Protein AF-A0AAD8GN93-F1 (afdb_monomer)

Sequence (115 aa):
MVDAGIKYIPSNTFAYYDQVLDTTAMLGAVPTRYNWNGGEIGFDTYFSIARGNASVPAMEMTKWFDTNYHYIVPELGPGVTFSYASHKAVTEYKEAKAGGSSVQLYKSVHSQAGI

pLDDT: mean 91.23, std 14.05, range [38.25, 98.75]

Secondary structure (DSSP, 8-state):
-TTTT-SSEEES---SS-HHHHHHHHTT---GGG---SSS--HHHHHHHHH--SSSPPPPEEE-TTSS-EEEPP---TT--------HHHHHHHHHHHTT--EEE----------

Radius of gyration: 16.08 Å; Cα contacts (8 Å, |Δi|>4): 156; chains: 1; bounding box: 42×38×43 Å

InterPro domains:
  IPR013215 Cobalamin-independent methionine synthase MetE, N-terminal [PF08267] (3-103)
  IPR038071 UROD/MetE-like superfamily [G3DSA:3.20.20.210] (1-106)
  IPR038071 UROD/MetE-like superfamily [SSF51726] (2-100)

Solvent-accessible surface area (backbone atoms only — not comparable to full-atom values): 7266 Å² total; per-residue (Å²): 98,70,94,74,70,52,77,80,35,72,25,62,76,78,57,99,83,30,69,54,44,52,50,34,42,27,38,34,52,68,60,73,86,71,70,74,88,77,63,76,68,50,68,68,61,54,46,30,43,68,68,19,58,100,88,38,76,42,55,57,71,45,65,47,76,94,53,92,50,66,34,46,58,80,78,81,57,94,86,60,65,74,42,90,10,42,63,60,54,63,51,46,43,50,52,44,46,73,71,72,44,69,64,40,82,59,68,96,78,79,79,81,77,86,132

Nearest PDB structures (foldseek):
  1u1j-assembly1_A  TM=1.004E+00  e=1.253E-14  Arabidopsis thaliana
  4l61-assembly1_A  TM=9.097E-01  e=3.390E-09  Candida albicans SC5314
  4l5z-assembly1_A  TM=9.054E-01  e=1.489E-08  Candida albicans SC5314
  4l65-assembly1_A  TM=8.983E-01  e=1.821E-08  Candida albicans SC5314
  4l6o-assembly1_A  TM=8.980E-01  e=4.366E-08  Candida albicans SC5314

Mean predicted aligned error: 5.02 Å

Foldseek 3Di:
DVVVVDQEAEWLPDDPAASVLVVCQQFVLQDCQLVDPDAADDPSSSVCQCQNDPRGGHADWDDDPPDPDIHRDRDDDPPGDTDRHHCRQVVRVVVCVVVVDPYDHDDPDDDPPDD

Structure (mmCIF, N/CA/C/O backbone):
data_AF-A0AAD8GN93-F1
#
_entry.id   AF-A0AAD8GN93-F1
#
loop_
_atom_site.group_PDB
_atom_site.id
_atom_site.type_symbol
_atom_site.label_atom_id
_atom_site.label_alt_id
_atom_site.label_comp_id
_atom_site.label_asym_id
_atom_site.label_entity_id
_atom_site.label_seq_id
_atom_site.pdbx_PDB_ins_code
_atom_site.Cartn_x
_atom_site.Cartn_y
_atom_site.Cartn_z
_atom_site.occupancy
_atom_site.B_iso_or_equiv
_atom_site.auth_seq_id
_atom_site.auth_comp_id
_atom_site.auth_asym_id
_atom_site.auth_atom_id
_atom_site.pdbx_PDB_model_num
ATOM 1 N N . MET A 1 1 ? 19.241 -6.110 -13.393 1.00 78.81 1 MET A N 1
ATOM 2 C CA . MET A 1 1 ? 18.211 -6.427 -14.416 1.00 78.81 1 MET A CA 1
ATOM 3 C C . MET A 1 1 ? 18.568 -5.831 -15.771 1.00 78.81 1 MET A C 1
ATOM 5 O O . MET A 1 1 ? 18.535 -6.570 -16.745 1.00 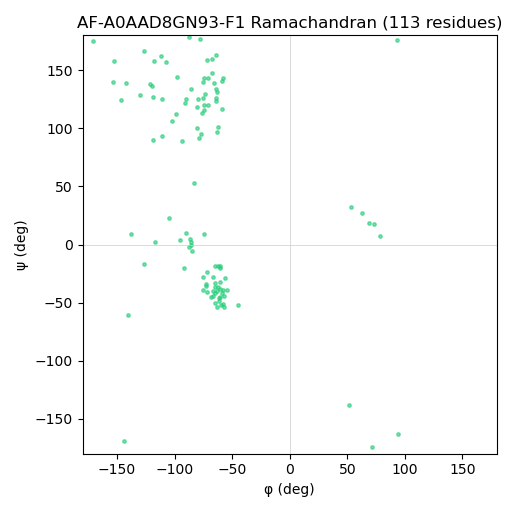78.81 1 MET A O 1
ATOM 9 N N . VAL A 1 2 ? 18.959 -4.550 -15.830 1.00 86.94 2 VAL A N 1
ATOM 10 C CA . VAL A 1 2 ? 19.439 -3.894 -17.064 1.00 86.94 2 VAL A CA 1
ATOM 11 C C . VAL A 1 2 ? 20.639 -4.629 -17.669 1.00 86.94 2 VAL A C 1
ATOM 13 O O . VAL A 1 2 ? 20.548 -5.093 -18.799 1.00 86.94 2 VAL A O 1
ATOM 16 N N . ASP A 1 3 ? 21.698 -4.854 -16.887 1.00 90.94 3 ASP A N 1
ATOM 17 C CA . ASP A 1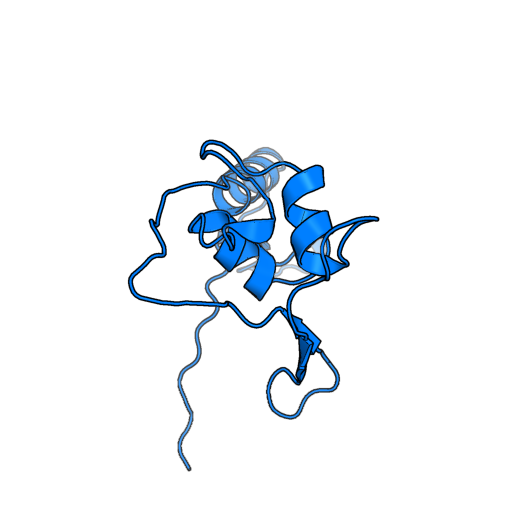 3 ? 22.918 -5.531 -17.371 1.00 90.94 3 ASP A CA 1
ATOM 18 C C . ASP A 1 3 ? 22.688 -6.994 -17.782 1.00 90.94 3 ASP A C 1
ATOM 20 O O . ASP A 1 3 ? 23.468 -7.573 -18.530 1.00 90.94 3 ASP A O 1
ATOM 24 N N . ALA A 1 4 ? 21.586 -7.590 -17.317 1.00 92.81 4 ALA A N 1
ATOM 25 C CA . ALA A 1 4 ? 21.167 -8.938 -17.688 1.00 92.81 4 ALA A CA 1
ATOM 26 C C . ALA A 1 4 ? 20.335 -8.974 -18.989 1.00 92.81 4 ALA A C 1
ATOM 28 O O . ALA A 1 4 ? 19.850 -10.036 -19.370 1.00 92.81 4 ALA A O 1
ATOM 29 N N . GLY A 1 5 ? 20.122 -7.831 -19.655 1.00 90.75 5 GLY A N 1
ATOM 30 C CA . GLY A 1 5 ? 19.379 -7.743 -20.916 1.00 90.75 5 GLY A CA 1
ATOM 31 C C . GLY A 1 5 ? 17.860 -7.912 -20.785 1.00 90.75 5 GLY A C 1
ATOM 32 O O . GLY A 1 5 ? 17.185 -8.191 -21.778 1.00 90.75 5 GLY A O 1
ATOM 33 N N . ILE A 1 6 ? 17.291 -7.761 -19.582 1.00 88.94 6 ILE A N 1
ATOM 34 C CA . ILE A 1 6 ? 15.845 -7.914 -19.364 1.00 88.94 6 ILE A CA 1
ATOM 35 C C . ILE A 1 6 ? 15.096 -6.738 -20.001 1.00 88.94 6 ILE A C 1
ATOM 37 O O . ILE A 1 6 ? 15.271 -5.588 -19.607 1.00 88.94 6 ILE A O 1
ATOM 41 N N . LYS A 1 7 ? 14.210 -7.040 -20.957 1.00 87.62 7 LYS A N 1
ATOM 42 C CA . LYS A 1 7 ? 13.435 -6.036 -21.709 1.00 87.62 7 LYS A CA 1
ATOM 43 C C . LYS A 1 7 ? 12.317 -5.377 -20.896 1.00 87.62 7 LYS A C 1
ATOM 45 O O . LYS A 1 7 ? 12.011 -4.207 -21.107 1.00 87.62 7 LYS A O 1
ATOM 50 N N . TYR A 1 8 ? 11.675 -6.138 -20.013 1.00 87.75 8 TYR A N 1
ATOM 51 C CA . TYR A 1 8 ? 10.519 -5.696 -19.236 1.00 87.75 8 TYR A CA 1
ATOM 52 C C . TYR A 1 8 ? 10.859 -5.754 -17.753 1.00 87.75 8 TYR A C 1
ATOM 54 O O . TYR A 1 8 ? 10.698 -6.784 -17.105 1.00 87.75 8 TYR A O 1
ATOM 62 N N . ILE A 1 9 ? 11.390 -4.647 -17.240 1.00 91.06 9 ILE A N 1
ATOM 63 C CA . ILE A 1 9 ? 11.794 -4.530 -15.841 1.00 91.06 9 ILE A CA 1
ATOM 64 C C . ILE A 1 9 ? 10.604 -3.988 -15.043 1.00 91.06 9 ILE A C 1
ATOM 66 O O . ILE A 1 9 ? 10.111 -2.905 -15.375 1.00 91.06 9 ILE A O 1
ATOM 70 N N . PRO A 1 10 ? 10.113 -4.706 -14.022 1.00 92.56 10 PRO A N 1
ATOM 71 C CA . PRO A 1 10 ? 8.994 -4.227 -13.228 1.00 92.56 10 PRO A CA 1
ATOM 72 C C . PRO A 1 10 ? 9.442 -3.118 -12.262 1.00 92.56 10 PRO A C 1
ATOM 74 O O . PRO A 1 10 ? 10.510 -3.199 -11.660 1.00 92.56 10 PRO A O 1
ATOM 77 N N . SER A 1 11 ? 8.612 -2.089 -12.100 1.00 94.06 11 SER A N 1
ATOM 78 C CA . SER A 1 11 ? 8.676 -1.110 -11.005 1.00 94.06 11 SER A CA 1
ATOM 79 C C . SER A 1 11 ? 7.466 -1.289 -10.085 1.00 94.06 11 SER A C 1
ATOM 81 O O . SER A 1 11 ? 6.470 -1.869 -10.515 1.00 94.06 11 SER A O 1
ATOM 83 N N . ASN A 1 12 ? 7.495 -0.767 -8.853 1.00 95.69 12 ASN A N 1
ATOM 84 C CA . ASN A 1 12 ? 6.459 -0.995 -7.833 1.00 95.69 12 ASN A CA 1
ATOM 85 C C . ASN A 1 12 ? 6.404 -2.436 -7.286 1.00 95.69 12 ASN A C 1
ATOM 87 O O . ASN A 1 12 ? 5.398 -2.837 -6.709 1.00 95.69 12 ASN A O 1
ATOM 91 N N . THR A 1 13 ? 7.474 -3.219 -7.461 1.00 94.62 13 THR A N 1
ATOM 92 C CA . THR A 1 13 ? 7.634 -4.542 -6.824 1.00 94.62 13 THR A CA 1
ATOM 93 C C . THR A 1 13 ? 8.361 -4.475 -5.490 1.00 94.62 13 THR A C 1
ATOM 95 O O . THR A 1 13 ? 8.280 -5.416 -4.709 1.00 94.62 13 THR A O 1
ATOM 98 N N . PHE A 1 14 ? 9.113 -3.400 -5.239 1.00 95.62 14 PHE A N 1
ATOM 99 C CA . PHE A 1 14 ? 9.656 -3.139 -3.913 1.00 95.62 14 PHE A CA 1
ATOM 100 C C . PHE A 1 14 ? 8.493 -2.851 -2.962 1.00 95.62 14 PHE A C 1
ATOM 102 O O . PHE A 1 14 ? 7.565 -2.150 -3.346 1.00 95.62 14 PHE A O 1
ATOM 109 N N . ALA A 1 15 ? 8.542 -3.364 -1.740 1.00 96.75 15 ALA A N 1
ATOM 110 C CA . ALA A 1 15 ? 7.590 -3.040 -0.686 1.00 96.75 15 ALA A CA 1
ATOM 111 C C . ALA A 1 15 ? 8.355 -2.967 0.634 1.00 96.75 15 ALA A C 1
ATOM 113 O O . ALA A 1 15 ? 9.230 -3.797 0.892 1.00 96.75 15 ALA A O 1
ATOM 114 N N . TYR A 1 16 ? 8.028 -1.990 1.480 1.00 98.06 16 TYR A N 1
ATOM 115 C CA . TYR A 1 16 ? 8.628 -1.914 2.816 1.00 98.06 16 TYR A CA 1
ATOM 116 C C . TYR A 1 16 ? 8.095 -2.999 3.753 1.00 98.06 16 TYR A C 1
ATOM 118 O O . TYR A 1 16 ? 8.765 -3.342 4.727 1.00 98.06 16 TYR A O 1
ATOM 126 N N . TYR A 1 17 ? 6.898 -3.516 3.477 1.00 98.06 17 TYR A N 1
ATOM 127 C CA . TYR A 1 17 ? 6.309 -4.607 4.242 1.00 98.06 17 TYR A CA 1
ATOM 128 C C . TYR A 1 17 ? 5.585 -5.605 3.336 1.00 98.06 17 TYR A C 1
ATOM 130 O O . TYR A 1 17 ? 5.970 -6.771 3.273 1.00 98.06 17 TYR A O 1
ATOM 138 N N . ASP A 1 18 ? 4.568 -5.147 2.606 1.00 97.50 18 ASP A N 1
ATOM 139 C CA . ASP A 1 18 ? 3.717 -6.010 1.787 1.00 97.50 18 ASP A CA 1
ATOM 140 C C . ASP A 1 18 ? 3.103 -5.251 0.605 1.00 97.50 18 ASP A C 1
ATOM 142 O O . ASP A 1 18 ? 2.663 -4.109 0.738 1.00 97.50 18 ASP A O 1
ATOM 146 N N . GLN A 1 19 ? 3.045 -5.900 -0.558 1.00 97.94 19 GLN A N 1
ATOM 147 C CA . GLN A 1 19 ? 2.472 -5.320 -1.772 1.00 97.94 19 GLN A CA 1
ATOM 148 C C . GLN A 1 19 ? 0.955 -5.084 -1.684 1.00 97.94 19 GLN A C 1
ATOM 150 O O . GLN A 1 19 ? 0.422 -4.195 -2.358 1.00 97.94 19 GLN A O 1
ATOM 155 N N . VAL A 1 20 ? 0.229 -5.874 -0.885 1.00 98.31 20 VAL A N 1
ATOM 156 C CA . VAL A 1 20 ? -1.211 -5.653 -0.692 1.00 98.31 20 VAL A CA 1
ATOM 157 C C . VAL A 1 20 ? -1.429 -4.458 0.228 1.00 98.31 20 VAL A C 1
ATOM 159 O O . VAL A 1 20 ? -2.266 -3.607 -0.076 1.00 98.31 20 VAL A O 1
ATOM 162 N N . LEU A 1 21 ? -0.609 -4.308 1.269 1.00 98.62 21 LEU A N 1
ATOM 163 C CA . LEU A 1 21 ? -0.556 -3.094 2.075 1.00 98.62 21 LEU A CA 1
ATOM 164 C C . LEU A 1 21 ? -0.205 -1.851 1.243 1.00 98.62 21 LEU A C 1
ATOM 166 O O . LEU A 1 21 ? -0.853 -0.819 1.406 1.00 98.62 21 LEU A O 1
ATOM 170 N N . ASP A 1 22 ? 0.745 -1.937 0.309 1.00 98.44 22 ASP A N 1
ATOM 171 C CA . ASP A 1 22 ? 1.052 -0.827 -0.607 1.00 98.44 22 ASP A CA 1
ATOM 172 C C . ASP A 1 22 ? -0.182 -0.404 -1.420 1.00 98.44 22 ASP A C 1
ATOM 174 O O . ASP A 1 22 ? -0.432 0.785 -1.624 1.00 98.44 22 ASP A O 1
ATOM 178 N N . THR A 1 23 ? -0.994 -1.372 -1.852 1.00 98.38 23 THR A N 1
ATOM 179 C CA . THR A 1 23 ? -2.239 -1.108 -2.590 1.00 98.38 23 THR A CA 1
ATOM 180 C C . THR A 1 23 ? -3.321 -0.520 -1.677 1.00 98.38 23 THR A C 1
ATOM 182 O O . THR A 1 23 ? -4.003 0.427 -2.067 1.00 98.38 23 THR A O 1
ATOM 185 N N . THR A 1 24 ? -3.446 -1.022 -0.446 1.00 98.44 24 THR A N 1
ATOM 186 C CA . THR A 1 24 ? -4.316 -0.456 0.599 1.00 98.44 24 THR A CA 1
ATOM 187 C C . THR A 1 24 ? -3.965 1.008 0.867 1.00 98.44 24 THR A C 1
ATOM 189 O O . THR A 1 24 ? -4.857 1.857 0.907 1.00 98.44 24 THR A O 1
ATOM 192 N N . ALA A 1 25 ? -2.670 1.325 0.972 1.00 98.44 25 ALA A N 1
ATOM 193 C CA . ALA A 1 25 ? -2.185 2.689 1.143 1.00 98.44 25 ALA A CA 1
ATOM 194 C C . ALA A 1 25 ? -2.462 3.556 -0.096 1.00 98.44 25 ALA A C 1
ATOM 196 O O . ALA A 1 25 ? -2.977 4.662 0.031 1.00 98.44 25 ALA A O 1
ATOM 197 N N . MET A 1 26 ? -2.209 3.049 -1.308 1.00 98.56 26 MET A N 1
ATOM 198 C CA . MET A 1 26 ? -2.521 3.763 -2.554 1.00 98.56 26 MET A CA 1
ATOM 199 C C . MET A 1 26 ? -3.991 4.196 -2.630 1.00 98.56 26 MET A C 1
ATOM 201 O O . MET A 1 26 ? -4.275 5.302 -3.087 1.00 98.56 26 MET A O 1
ATOM 205 N N . LEU A 1 27 ? -4.905 3.339 -2.169 1.00 98.50 27 LEU A N 1
ATOM 206 C CA . LEU A 1 27 ? -6.350 3.572 -2.190 1.00 98.50 27 LEU A CA 1
ATOM 207 C C . LEU A 1 27 ? -6.882 4.325 -0.960 1.00 98.50 27 LEU A C 1
ATOM 209 O O . LEU A 1 27 ? -8.086 4.583 -0.887 1.00 98.50 27 LEU A O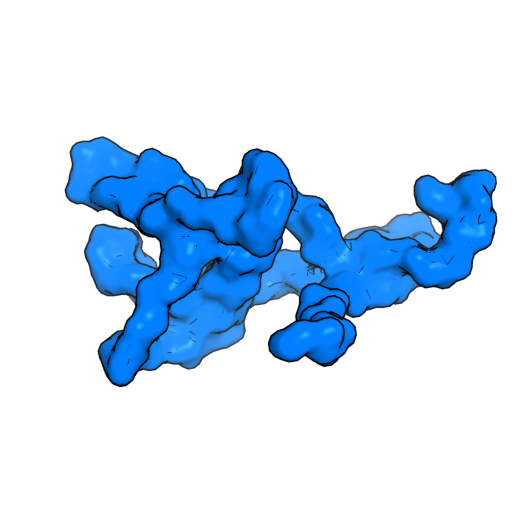 1
ATOM 213 N N . GLY A 1 28 ? -6.032 4.656 0.015 1.00 98.31 28 GLY A N 1
ATOM 214 C CA . GLY A 1 28 ? -6.470 5.302 1.254 1.00 98.31 28 GLY A CA 1
ATOM 215 C C . GLY A 1 28 ? -7.428 4.435 2.074 1.00 98.31 28 GLY A C 1
ATOM 216 O O . GLY A 1 28 ? -8.258 4.956 2.812 1.00 98.31 28 GLY A O 1
ATOM 217 N N . ALA A 1 29 ? -7.348 3.109 1.942 1.00 98.38 29 ALA A N 1
ATOM 218 C CA . ALA A 1 29 ? -8.236 2.166 2.619 1.00 98.38 29 ALA A CA 1
ATOM 219 C C . ALA A 1 29 ? -7.764 1.884 4.060 1.00 98.38 2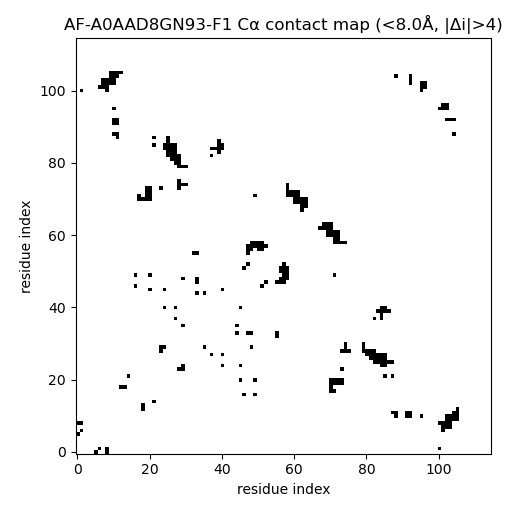9 ALA A C 1
ATOM 221 O O . ALA A 1 29 ? -7.542 0.739 4.448 1.00 98.38 29 ALA A O 1
ATOM 222 N N . VAL A 1 30 ? -7.562 2.945 4.846 1.00 97.62 30 VAL A N 1
ATOM 223 C CA . VAL A 1 30 ? -7.031 2.869 6.213 1.00 97.62 30 VAL A CA 1
ATOM 224 C C . VAL A 1 30 ? -8.177 2.727 7.220 1.00 97.62 30 VAL A C 1
ATOM 226 O O . VAL A 1 30 ? -9.060 3.587 7.256 1.00 97.62 30 VAL A O 1
ATOM 229 N N . PRO A 1 31 ? -8.174 1.697 8.086 1.00 97.00 31 PRO A N 1
ATOM 230 C CA . PRO A 1 31 ? -9.160 1.590 9.155 1.00 97.00 31 PRO A CA 1
ATOM 231 C C . PRO A 1 31 ? -9.138 2.793 10.105 1.00 97.00 31 PRO A C 1
ATOM 233 O O . PRO A 1 31 ? -8.077 3.272 10.510 1.00 97.00 31 PRO A O 1
ATOM 236 N N . THR A 1 32 ? -10.320 3.237 10.539 1.00 95.81 32 THR A N 1
ATOM 237 C CA . THR A 1 32 ? -10.492 4.442 11.375 1.00 95.81 32 THR A CA 1
ATOM 238 C C . THR A 1 32 ? -9.692 4.406 12.677 1.00 95.81 32 THR A C 1
ATOM 240 O O . THR A 1 32 ? -9.243 5.448 13.144 1.00 95.81 32 THR A O 1
ATOM 243 N N . ARG A 1 33 ? -9.436 3.213 13.233 1.00 96.81 33 ARG A N 1
ATOM 244 C CA . ARG A 1 33 ? -8.629 3.030 14.454 1.00 96.81 33 ARG A CA 1
ATOM 245 C C . ARG A 1 33 ? -7.185 3.530 14.340 1.00 96.81 33 ARG A C 1
ATOM 247 O O . ARG A 1 33 ? -6.554 3.747 15.367 1.00 96.81 33 ARG A O 1
ATOM 254 N N . TYR A 1 34 ? -6.661 3.719 13.128 1.00 97.00 34 TYR A N 1
ATOM 255 C CA . TYR A 1 34 ? -5.330 4.293 12.911 1.00 97.00 34 TYR A CA 1
ATOM 256 C C . TYR A 1 34 ? -5.329 5.830 12.874 1.00 97.00 34 TYR A C 1
ATOM 258 O O . TYR A 1 34 ? -4.263 6.421 12.734 1.00 97.00 34 TYR A O 1
ATOM 266 N N . ASN A 1 35 ? -6.492 6.481 13.026 1.00 94.94 35 ASN A N 1
ATOM 267 C CA . ASN A 1 35 ? -6.655 7.941 13.100 1.00 94.94 35 ASN A CA 1
ATOM 268 C C . ASN A 1 35 ? -6.015 8.713 11.930 1.00 94.94 35 ASN A C 1
ATOM 270 O O . ASN A 1 35 ? -5.545 9.841 12.094 1.00 94.94 35 ASN A O 1
ATOM 274 N N . TRP A 1 36 ? -5.986 8.108 10.743 1.00 96.75 36 TRP A N 1
ATOM 275 C CA . TRP A 1 36 ? -5.535 8.777 9.531 1.00 96.75 36 TRP A CA 1
ATOM 276 C C . TRP A 1 36 ? -6.651 9.669 8.976 1.00 96.75 36 TRP A C 1
ATOM 278 O O . TRP A 1 36 ? -7.763 9.205 8.734 1.00 96.75 36 TRP A O 1
ATOM 288 N N . ASN A 1 37 ? -6.346 10.951 8.767 1.00 94.50 37 ASN A N 1
ATOM 289 C CA . ASN A 1 37 ? -7.326 11.986 8.411 1.00 94.50 37 ASN A CA 1
ATOM 290 C C . ASN A 1 37 ? -7.264 12.400 6.926 1.00 94.50 37 ASN A C 1
ATOM 292 O O . ASN A 1 37 ? -7.681 13.502 6.574 1.00 94.50 37 ASN A O 1
ATOM 296 N N . GLY A 1 38 ? -6.729 11.537 6.057 1.00 95.44 38 GLY A N 1
ATOM 297 C CA . GLY A 1 38 ? -6.526 11.821 4.632 1.00 95.44 38 GLY A CA 1
ATOM 298 C C . GLY A 1 38 ? -5.131 12.370 4.294 1.00 95.44 38 GLY A C 1
ATOM 299 O O . GLY A 1 38 ? -4.307 12.617 5.175 1.00 95.44 38 GLY A O 1
ATOM 300 N N . GLY A 1 39 ? -4.871 12.567 2.997 1.00 97.50 39 GLY A N 1
ATOM 301 C CA . GLY A 1 39 ? -3.587 13.057 2.470 1.00 97.50 39 GLY A CA 1
ATOM 302 C C . GLY A 1 39 ? -2.622 11.942 2.055 1.00 97.50 39 GLY A C 1
ATOM 303 O O . GLY A 1 39 ? -3.031 10.807 1.851 1.00 97.50 39 GLY A O 1
ATOM 304 N N . GLU A 1 40 ? -1.336 12.257 1.904 1.00 98.38 40 GLU A N 1
ATOM 305 C CA . GLU A 1 40 ? -0.326 11.235 1.600 1.00 98.38 40 GLU A CA 1
ATOM 306 C C . GLU A 1 40 ? -0.047 10.376 2.843 1.00 98.38 40 GLU A C 1
ATOM 308 O O . GLU A 1 40 ? 0.224 10.895 3.928 1.00 98.38 40 GLU A O 1
ATOM 313 N N . ILE A 1 41 ? -0.088 9.055 2.690 1.00 98.44 41 ILE A N 1
ATOM 314 C CA . ILE A 1 41 ? 0.253 8.098 3.741 1.00 98.44 41 ILE A CA 1
ATOM 315 C C . ILE A 1 41 ? 1.773 8.033 3.885 1.00 98.44 41 ILE A C 1
ATOM 317 O O . ILE A 1 41 ? 2.487 7.555 3.004 1.00 98.44 41 ILE A O 1
ATOM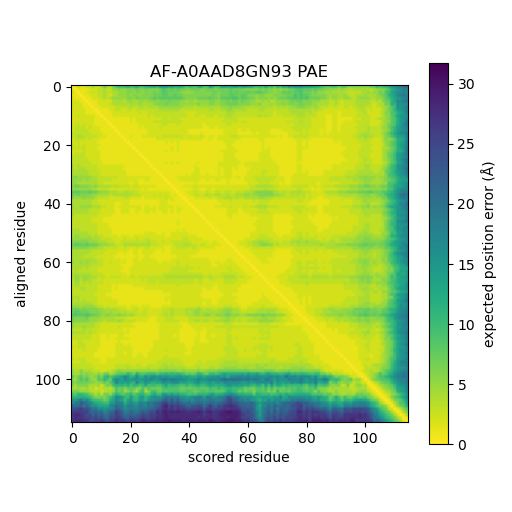 321 N N . GLY A 1 42 ? 2.262 8.493 5.036 1.00 97.25 42 GLY A N 1
ATOM 322 C CA . GLY A 1 42 ? 3.653 8.338 5.456 1.00 97.25 42 GLY A CA 1
ATOM 323 C C . GLY A 1 42 ? 3.922 7.028 6.207 1.00 97.25 42 GLY A C 1
ATOM 324 O O . GLY A 1 42 ? 3.014 6.243 6.501 1.00 97.25 42 GLY A O 1
ATOM 325 N N . PHE A 1 43 ? 5.189 6.822 6.580 1.00 98.19 43 PHE A N 1
ATOM 326 C CA . PHE A 1 43 ? 5.643 5.600 7.252 1.00 98.19 43 PHE A CA 1
ATOM 327 C C . PHE A 1 43 ? 4.968 5.323 8.594 1.00 98.19 43 PHE A C 1
ATOM 329 O O . PHE A 1 43 ? 4.749 4.157 8.911 1.00 98.19 43 PHE A O 1
ATOM 336 N N . ASP A 1 44 ? 4.592 6.350 9.356 1.00 97.88 44 ASP A N 1
ATOM 337 C CA . ASP A 1 44 ? 3.944 6.154 10.656 1.00 97.88 44 ASP A CA 1
ATOM 338 C C . ASP A 1 44 ? 2.609 5.415 10.512 1.00 97.88 44 ASP A C 1
ATOM 340 O O . ASP A 1 44 ? 2.377 4.405 11.175 1.00 97.88 44 ASP A O 1
ATOM 344 N N . THR A 1 45 ? 1.753 5.863 9.586 1.00 98.31 45 THR A N 1
ATOM 345 C CA . THR A 1 45 ? 0.470 5.196 9.308 1.00 98.31 45 THR A CA 1
ATOM 346 C C . THR A 1 45 ? 0.703 3.831 8.663 1.00 98.31 45 THR A C 1
ATOM 348 O O . THR A 1 45 ? 0.122 2.840 9.101 1.00 98.31 45 THR A O 1
ATOM 351 N N . TYR A 1 46 ? 1.599 3.757 7.674 1.00 98.69 46 TYR A N 1
ATOM 352 C CA . TYR A 1 46 ? 1.908 2.518 6.958 1.00 98.69 46 TYR A CA 1
ATOM 353 C C . TYR A 1 46 ? 2.387 1.400 7.899 1.00 98.69 46 TYR A C 1
ATOM 355 O O . TYR A 1 46 ? 1.832 0.302 7.906 1.00 98.69 46 TYR A O 1
ATOM 363 N N . PHE A 1 47 ? 3.377 1.673 8.754 1.00 98.69 47 PHE A N 1
ATOM 364 C CA . PHE A 1 47 ? 3.874 0.673 9.697 1.00 98.69 47 PHE A CA 1
ATOM 365 C C . PHE A 1 47 ? 2.924 0.446 10.868 1.00 98.69 47 PHE A C 1
ATOM 367 O O . PHE A 1 47 ? 2.882 -0.668 11.388 1.00 98.69 47 PHE A O 1
ATOM 374 N N . SER A 1 48 ? 2.131 1.442 11.267 1.00 98.56 48 SER A N 1
ATOM 375 C CA . SER A 1 48 ? 1.082 1.208 12.257 1.00 98.56 48 SER A CA 1
ATOM 376 C C . SER A 1 48 ? 0.047 0.202 11.752 1.00 98.56 48 SER A C 1
ATOM 378 O O . SER A 1 48 ? -0.420 -0.615 12.539 1.00 98.56 48 SER A O 1
ATOM 380 N N . ILE A 1 49 ? -0.293 0.220 10.461 1.00 98.62 49 ILE A N 1
ATOM 381 C CA . ILE A 1 49 ? -1.142 -0.811 9.856 1.00 98.62 49 ILE A CA 1
ATOM 382 C C . ILE A 1 49 ? -0.428 -2.169 9.877 1.00 98.62 49 ILE A C 1
ATOM 384 O O . ILE A 1 49 ? -0.993 -3.158 10.341 1.00 98.62 49 ILE A O 1
ATOM 388 N N . ALA A 1 50 ? 0.822 -2.202 9.410 1.00 98.69 50 ALA A N 1
ATOM 389 C CA . ALA A 1 50 ? 1.573 -3.439 9.219 1.00 98.69 50 ALA A CA 1
ATOM 390 C C . ALA A 1 50 ? 1.848 -4.215 10.515 1.00 98.69 50 ALA A C 1
ATOM 392 O O . ALA A 1 50 ? 1.816 -5.440 10.529 1.00 98.69 50 ALA A O 1
ATOM 393 N N . ARG A 1 51 ? 2.175 -3.508 11.603 1.00 98.62 51 ARG A N 1
ATOM 394 C CA . ARG A 1 51 ? 2.674 -4.123 12.848 1.00 98.62 51 ARG A CA 1
ATOM 395 C C . ARG A 1 51 ? 2.092 -3.527 14.128 1.00 98.62 51 ARG A C 1
ATOM 397 O O . ARG A 1 51 ? 2.547 -3.867 15.217 1.00 98.62 51 ARG A O 1
ATOM 404 N N . GLY A 1 52 ? 1.089 -2.662 14.012 1.00 98.31 52 GLY A N 1
ATOM 405 C CA . GLY A 1 52 ? 0.490 -1.987 15.154 1.00 98.31 52 GLY A CA 1
ATOM 406 C C . GLY A 1 52 ? 1.406 -0.932 15.771 1.00 98.31 52 GLY A C 1
ATOM 407 O O . GLY A 1 52 ? 2.491 -0.614 15.278 1.00 98.31 52 GLY A O 1
ATOM 408 N N . ASN A 1 53 ? 0.937 -0.377 16.880 1.00 97.81 53 ASN A N 1
ATOM 409 C CA . ASN A 1 53 ? 1.679 0.529 17.745 1.00 97.81 53 ASN A CA 1
ATOM 410 C C . ASN A 1 53 ? 1.298 0.264 19.217 1.00 97.81 53 ASN A C 1
ATOM 412 O O . ASN A 1 53 ? 0.636 -0.725 19.524 1.00 97.81 53 ASN A O 1
ATOM 416 N N . ALA A 1 54 ? 1.707 1.137 20.140 1.00 97.88 54 ALA A N 1
ATOM 417 C CA . ALA A 1 54 ? 1.452 0.964 21.573 1.00 97.88 54 ALA A CA 1
ATOM 418 C C . ALA A 1 54 ? -0.041 0.941 21.971 1.00 97.88 54 ALA A C 1
ATOM 420 O O . ALA A 1 54 ? -0.370 0.502 23.070 1.00 97.88 54 ALA A O 1
ATOM 421 N N . SER A 1 55 ? -0.941 1.434 21.118 1.00 97.31 55 SER A N 1
ATOM 422 C CA . SER A 1 55 ? -2.368 1.606 21.423 1.00 97.31 55 SER A CA 1
ATOM 423 C C . SER A 1 55 ? -3.308 0.954 20.408 1.00 97.31 55 SER A C 1
ATOM 425 O O . SER A 1 55 ? -4.485 0.776 20.710 1.00 97.31 55 SER A O 1
ATOM 427 N N . VAL A 1 56 ? -2.822 0.602 19.214 1.00 98.12 56 VAL A N 1
ATOM 428 C CA . VAL A 1 56 ? -3.641 0.069 18.117 1.00 98.12 56 VAL A CA 1
ATOM 429 C C . VAL A 1 56 ? -3.003 -1.212 17.574 1.00 98.12 56 VAL A C 1
ATOM 431 O O . VAL A 1 56 ? -1.813 -1.190 17.245 1.00 98.12 56 VAL A O 1
ATOM 434 N N . PRO A 1 57 ? -3.753 -2.324 17.451 1.00 98.44 57 PRO A N 1
ATOM 435 C CA . PRO A 1 57 ? -3.220 -3.562 16.889 1.00 98.44 57 PRO A CA 1
ATOM 436 C C . PRO A 1 57 ? -2.908 -3.422 15.394 1.00 98.44 57 PRO A C 1
ATOM 438 O O . PRO A 1 57 ? -3.445 -2.547 14.710 1.00 98.44 57 PRO A O 1
ATOM 441 N N . ALA A 1 58 ? -2.056 -4.309 14.880 1.00 98.62 58 ALA A N 1
ATOM 442 C CA . ALA A 1 58 ? -1.833 -4.473 13.444 1.00 98.62 58 ALA A CA 1
ATOM 443 C C . ALA A 1 58 ? -3.107 -4.954 12.723 1.00 98.62 58 ALA A C 1
ATOM 445 O O . ALA A 1 58 ? -4.035 -5.456 13.361 1.00 98.62 58 ALA A O 1
ATOM 446 N N . MET A 1 59 ? -3.137 -4.818 11.398 1.00 98.75 59 MET A N 1
ATOM 447 C CA . MET A 1 59 ? -4.084 -5.553 10.556 1.00 98.75 59 MET A CA 1
ATOM 448 C C . MET A 1 59 ? -3.705 -7.038 10.494 1.00 98.75 59 MET A C 1
ATOM 450 O O . MET A 1 59 ? -2.568 -7.419 10.782 1.00 98.75 59 MET A O 1
ATOM 454 N N . GLU A 1 60 ? -4.677 -7.884 10.156 1.00 98.62 60 GLU A N 1
ATOM 455 C CA . GLU A 1 60 ? -4.459 -9.327 10.047 1.00 98.62 60 GLU A CA 1
ATOM 456 C C . GLU A 1 60 ? -3.526 -9.665 8.876 1.00 98.62 60 GLU A C 1
ATOM 458 O O . GLU A 1 60 ? -3.489 -8.966 7.858 1.00 98.62 60 GLU A O 1
ATOM 463 N N . MET A 1 61 ? -2.747 -10.733 9.057 1.00 98.50 61 MET A N 1
ATOM 464 C CA . MET A 1 61 ? -1.884 -11.295 8.029 1.00 98.50 61 MET A CA 1
ATOM 465 C C . MET A 1 61 ? -2.296 -12.726 7.727 1.00 98.50 61 MET A C 1
ATOM 467 O O . MET A 1 61 ? -2.265 -13.570 8.622 1.00 98.50 61 MET A O 1
ATOM 471 N N . THR A 1 62 ? -2.527 -13.025 6.453 1.00 98.06 62 THR A N 1
ATOM 472 C CA . THR A 1 62 ? -2.859 -14.380 6.008 1.00 98.06 62 THR A CA 1
ATOM 473 C C . THR A 1 62 ? -1.940 -14.851 4.888 1.00 98.06 62 THR A C 1
ATOM 475 O O . THR A 1 62 ? -1.186 -14.067 4.305 1.00 98.06 62 THR A O 1
ATOM 478 N N . LYS A 1 63 ? -1.964 -16.155 4.592 1.00 97.88 63 LYS A N 1
ATOM 479 C CA . LYS A 1 63 ? -1.136 -16.734 3.529 1.00 97.88 63 LYS A CA 1
ATOM 480 C C . LYS A 1 63 ? -1.527 -16.179 2.163 1.00 97.88 63 LYS A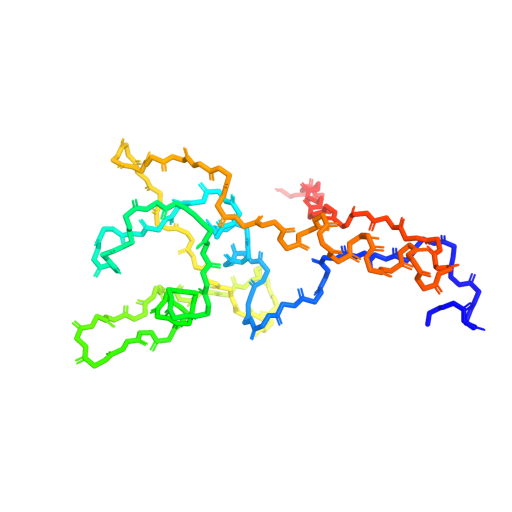 C 1
ATOM 482 O O . LYS A 1 63 ? -2.697 -16.149 1.788 1.00 97.88 63 LYS A O 1
ATOM 487 N N . TRP A 1 64 ? -0.519 -15.804 1.387 1.00 97.50 64 TRP A N 1
ATOM 488 C CA . TRP A 1 64 ? -0.680 -15.476 -0.019 1.00 97.50 64 TRP A CA 1
ATOM 489 C C . TRP A 1 64 ? -0.736 -16.763 -0.836 1.00 97.50 64 TRP A C 1
ATOM 491 O O . TRP A 1 64 ? 0.296 -17.382 -1.118 1.00 97.50 64 TRP A O 1
ATOM 501 N N . PHE A 1 65 ? -1.955 -17.160 -1.199 1.00 96.25 65 PHE A N 1
ATOM 502 C CA . PHE A 1 65 ? -2.233 -18.418 -1.893 1.00 96.25 65 PHE A CA 1
ATOM 503 C C . PHE A 1 65 ? -1.605 -19.624 -1.164 1.00 96.25 65 PHE A C 1
ATOM 505 O O . PHE A 1 65 ? -1.663 -19.729 0.061 1.00 96.25 65 PHE A O 1
ATOM 512 N N . ASP A 1 66 ? -1.014 -20.547 -1.915 1.00 95.94 66 ASP A N 1
ATOM 513 C CA . ASP A 1 66 ? -0.327 -21.746 -1.443 1.00 95.94 66 ASP A CA 1
ATOM 514 C C . ASP A 1 66 ? 1.153 -21.502 -1.099 1.00 95.94 66 ASP A C 1
ATOM 516 O O . ASP A 1 66 ? 1.878 -22.427 -0.727 1.00 95.94 66 ASP A O 1
ATOM 520 N N . THR A 1 67 ? 1.613 -20.251 -1.162 1.00 97.38 67 THR A N 1
ATOM 521 C CA . THR A 1 67 ? 2.994 -19.898 -0.829 1.00 97.38 67 THR A CA 1
ATOM 522 C C . THR A 1 67 ? 3.220 -19.844 0.691 1.00 97.38 67 THR A C 1
ATOM 524 O O . THR A 1 67 ? 2.311 -20.019 1.510 1.00 97.38 67 THR A O 1
ATOM 527 N N . ASN A 1 68 ? 4.469 -19.593 1.096 1.00 97.56 68 ASN A N 1
ATOM 528 C CA . ASN A 1 68 ? 4.810 -19.242 2.480 1.00 97.56 68 ASN A CA 1
ATOM 529 C C . ASN A 1 68 ? 4.891 -17.723 2.714 1.00 97.56 68 ASN A C 1
ATOM 531 O O . ASN A 1 68 ? 5.226 -17.295 3.819 1.00 97.56 68 ASN A O 1
ATOM 535 N N . TYR A 1 69 ? 4.582 -16.911 1.699 1.00 97.75 69 TYR A N 1
ATOM 536 C CA . TYR A 1 69 ? 4.451 -15.467 1.858 1.00 97.75 69 TYR A CA 1
ATOM 537 C C . TYR A 1 69 ? 3.137 -15.141 2.581 1.00 97.75 69 TYR A C 1
ATOM 539 O O . TYR A 1 69 ? 2.129 -15.812 2.361 1.00 97.75 69 TYR A O 1
ATOM 547 N N . HIS A 1 70 ? 3.150 -14.128 3.447 1.00 98.19 70 HIS A N 1
ATOM 548 C CA . HIS A 1 70 ? 1.962 -13.636 4.144 1.00 98.19 70 HIS A CA 1
ATOM 549 C C . HIS A 1 70 ? 1.746 -12.171 3.782 1.00 98.19 70 HIS A C 1
ATOM 551 O O . HIS A 1 70 ? 2.708 -11.405 3.761 1.00 98.19 70 HIS A O 1
ATOM 557 N N . TYR A 1 71 ? 0.500 -11.799 3.512 1.00 98.50 71 TYR A N 1
ATOM 558 C CA . TYR A 1 71 ? 0.120 -10.442 3.127 1.00 98.50 71 TYR A CA 1
ATOM 559 C C . TYR A 1 71 ? -0.841 -9.839 4.152 1.00 98.50 71 TYR A C 1
ATOM 561 O O . TYR A 1 71 ? -1.501 -10.578 4.882 1.00 98.50 71 TYR A O 1
ATOM 569 N N . ILE A 1 72 ? -0.927 -8.508 4.194 1.00 98.69 72 ILE A N 1
ATOM 570 C CA . ILE A 1 72 ? -1.850 -7.777 5.066 1.00 98.69 72 ILE A CA 1
ATOM 571 C C . ILE A 1 72 ? -3.234 -7.765 4.417 1.00 98.69 72 ILE A C 1
ATOM 573 O O . ILE A 1 72 ? -3.408 -7.213 3.327 1.00 98.69 72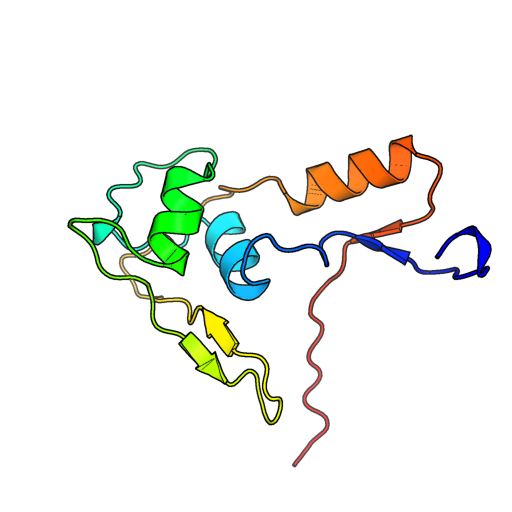 ILE A O 1
ATOM 577 N N . VAL A 1 73 ? -4.231 -8.355 5.076 1.00 98.50 73 VAL A N 1
ATOM 578 C CA . VAL A 1 73 ? -5.592 -8.458 4.533 1.00 98.50 73 VAL A CA 1
ATOM 579 C C . VAL A 1 73 ? -6.302 -7.104 4.606 1.00 98.50 73 VAL A C 1
ATOM 581 O O . VAL A 1 73 ? -6.493 -6.593 5.708 1.00 98.50 73 VAL A O 1
ATOM 584 N N . PRO A 1 74 ? -6.742 -6.511 3.476 1.00 98.38 74 PRO A N 1
ATOM 585 C CA . PRO A 1 74 ? -7.483 -5.253 3.497 1.00 98.38 74 PRO A CA 1
ATOM 586 C C . PRO A 1 74 ? -8.823 -5.383 4.232 1.00 98.38 74 PRO A C 1
ATOM 588 O O . PRO A 1 74 ? -9.627 -6.266 3.932 1.00 98.38 74 PRO A O 1
ATOM 591 N N . GLU A 1 75 ? -9.107 -4.455 5.142 1.00 98.06 75 GLU A N 1
ATOM 592 C CA . GLU A 1 75 ? -10.385 -4.381 5.856 1.00 98.06 75 GLU A CA 1
ATOM 593 C C . GLU A 1 75 ? -11.340 -3.428 5.133 1.00 98.06 75 GLU A C 1
ATOM 595 O O . GLU A 1 75 ? -11.367 -2.222 5.381 1.00 98.06 75 GLU A O 1
ATOM 600 N N . LEU A 1 76 ? -12.112 -3.973 4.194 1.00 97.56 76 LEU A N 1
ATOM 601 C CA . LEU A 1 76 ? -13.029 -3.198 3.362 1.00 97.56 76 LEU A CA 1
ATOM 602 C C . LEU A 1 76 ? -14.460 -3.248 3.904 1.00 97.56 76 LEU A C 1
ATOM 604 O O . LEU A 1 76 ? -14.934 -4.276 4.384 1.00 97.56 76 LEU A O 1
ATOM 608 N N . GLY A 1 77 ? -15.183 -2.140 3.767 1.00 94.50 77 GLY A N 1
ATOM 609 C CA . GLY A 1 77 ? -16.593 -2.057 4.125 1.00 94.50 77 GLY A CA 1
ATOM 610 C C . GLY A 1 77 ? -17.226 -0.742 3.668 1.00 94.50 77 GLY A C 1
ATOM 611 O O . GLY A 1 77 ? -16.517 0.141 3.184 1.00 94.50 77 GLY A O 1
ATOM 612 N N . PRO A 1 78 ? -18.549 -0.571 3.844 1.00 94.81 78 PRO A N 1
ATOM 613 C CA . PRO A 1 78 ? -19.270 0.613 3.364 1.00 94.81 78 PRO A CA 1
ATOM 614 C C . PRO A 1 78 ? -18.788 1.948 3.956 1.00 94.81 78 PRO A C 1
ATOM 616 O O . PRO A 1 78 ? -19.058 2.997 3.386 1.00 94.81 78 PRO A O 1
ATOM 619 N N . GLY A 1 79 ? -18.099 1.917 5.102 1.00 89.06 79 GLY A N 1
ATOM 620 C CA . GLY A 1 79 ? -17.543 3.107 5.755 1.00 89.06 79 GLY A CA 1
ATOM 621 C C . GLY A 1 79 ? -16.169 3.544 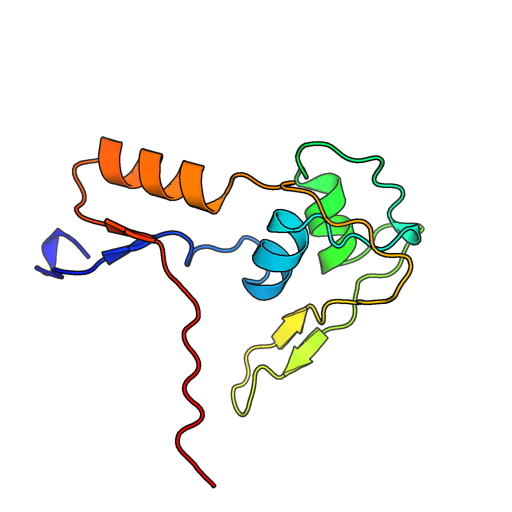5.236 1.00 89.06 79 GLY A C 1
ATOM 622 O O . GLY A 1 79 ? -15.667 4.578 5.670 1.00 89.06 79 GLY A O 1
ATOM 623 N N . VAL A 1 80 ? -15.541 2.780 4.337 1.00 94.31 80 VAL A N 1
ATOM 624 C CA . VAL A 1 80 ? -14.241 3.149 3.761 1.00 94.31 80 VAL A CA 1
ATOM 625 C C . VAL A 1 80 ? -14.437 4.257 2.732 1.00 94.31 80 VAL A C 1
ATOM 627 O O . VAL A 1 80 ? -15.206 4.114 1.785 1.00 94.31 80 VAL A O 1
ATOM 630 N N . THR A 1 81 ? -13.703 5.356 2.898 1.00 93.19 81 THR A N 1
ATOM 631 C CA . THR A 1 81 ? -13.632 6.428 1.899 1.00 93.19 81 THR A CA 1
ATOM 632 C C . THR A 1 81 ? -12.320 6.310 1.142 1.00 93.19 81 THR A C 1
ATOM 634 O O . THR A 1 81 ? -11.260 6.627 1.676 1.00 93.19 81 THR A O 1
ATOM 637 N N . PHE A 1 82 ? -12.387 5.849 -0.105 1.00 97.94 82 PHE A N 1
ATOM 638 C CA . PHE A 1 82 ? -11.202 5.738 -0.949 1.00 97.94 82 PHE A CA 1
ATOM 639 C C . PHE A 1 82 ? -10.687 7.112 -1.379 1.00 97.94 82 PHE A C 1
ATOM 641 O O . PHE A 1 82 ? -11.458 8.018 -1.699 1.00 97.94 82 PHE A O 1
ATOM 648 N N . SER A 1 83 ? -9.367 7.247 -1.446 1.00 98.06 83 SER A N 1
ATOM 649 C CA . SER A 1 83 ? -8.688 8.415 -2.009 1.00 98.06 83 SER A CA 1
ATOM 650 C C . SER A 1 83 ? -7.317 8.015 -2.546 1.00 98.06 83 SER A C 1
ATOM 652 O O . SER A 1 83 ? -6.768 6.991 -2.149 1.00 98.06 83 SER A O 1
ATOM 654 N N . TYR A 1 84 ? -6.757 8.796 -3.470 1.00 98.38 84 TYR A N 1
ATOM 655 C CA . TYR A 1 84 ? -5.402 8.537 -3.950 1.00 98.38 84 TYR A CA 1
ATOM 656 C C . TYR A 1 84 ? -4.397 9.029 -2.902 1.00 98.38 84 TYR A C 1
ATOM 658 O O . TYR A 1 84 ? -4.091 10.218 -2.845 1.00 98.38 84 TYR A O 1
ATOM 666 N N . ALA A 1 85 ? -3.956 8.112 -2.043 1.00 98.56 85 ALA A N 1
ATOM 667 C CA . ALA A 1 85 ? -3.278 8.428 -0.786 1.00 98.56 85 ALA A CA 1
ATOM 668 C C . ALA A 1 85 ? -1.830 7.919 -0.703 1.00 98.56 85 ALA A C 1
ATOM 670 O O . ALA A 1 85 ? -1.172 8.094 0.319 1.00 98.56 85 ALA A O 1
ATOM 671 N N . SER A 1 86 ? -1.312 7.285 -1.758 1.00 98.38 86 SER A N 1
ATOM 672 C CA . SER A 1 86 ? 0.119 6.994 -1.868 1.00 98.38 86 SER A CA 1
ATOM 673 C C . SER A 1 86 ? 0.587 7.057 -3.312 1.00 98.38 86 SER A C 1
ATOM 675 O O . SER A 1 86 ? 0.097 6.316 -4.162 1.00 98.38 86 SER A O 1
ATOM 677 N N . HIS A 1 87 ? 1.594 7.883 -3.582 1.00 98.12 87 HIS A N 1
ATOM 678 C CA . HIS A 1 87 ? 2.172 8.072 -4.914 1.00 98.12 87 HIS A CA 1
ATOM 679 C C . HIS A 1 87 ? 3.330 7.109 -5.219 1.00 98.12 87 HIS A C 1
ATOM 681 O O . HIS A 1 87 ? 4.006 7.262 -6.239 1.00 98.12 87 HIS A O 1
ATOM 687 N N . LYS A 1 88 ? 3.564 6.099 -4.371 1.00 97.62 88 LYS A N 1
ATOM 688 C CA . LYS A 1 88 ? 4.693 5.159 -4.463 1.00 97.62 88 LYS A CA 1
ATOM 689 C C . LYS A 1 88 ? 4.943 4.644 -5.883 1.00 97.62 88 LYS A C 1
ATOM 691 O O . LYS A 1 88 ? 6.044 4.787 -6.406 1.00 97.62 88 LYS A O 1
ATOM 696 N N . ALA A 1 89 ? 3.906 4.127 -6.543 1.00 96.12 89 ALA A N 1
ATOM 697 C CA . ALA A 1 89 ? 4.036 3.536 -7.873 1.00 96.12 89 ALA A CA 1
ATOM 698 C C . ALA A 1 89 ? 4.549 4.537 -8.926 1.00 96.12 89 ALA A C 1
ATOM 700 O O . ALA A 1 89 ? 5.439 4.213 -9.715 1.00 96.12 89 ALA A O 1
ATOM 701 N N . VAL A 1 90 ? 4.008 5.763 -8.943 1.00 96.44 90 VAL A N 1
ATOM 702 C CA . VAL A 1 90 ? 4.439 6.794 -9.901 1.00 96.44 90 VAL A CA 1
ATOM 703 C C . VAL A 1 90 ? 5.816 7.353 -9.548 1.00 96.44 90 VAL A C 1
ATOM 705 O O . VAL A 1 90 ? 6.586 7.665 -10.458 1.00 96.44 90 VAL A O 1
ATOM 708 N N . THR A 1 91 ? 6.140 7.452 -8.260 1.00 96.56 91 THR A N 1
ATOM 709 C CA . THR A 1 91 ? 7.457 7.875 -7.778 1.00 96.56 91 THR A CA 1
ATOM 710 C C . THR A 1 91 ? 8.532 6.884 -8.214 1.00 96.56 91 THR A C 1
ATOM 712 O O . THR A 1 91 ? 9.432 7.277 -8.952 1.00 96.56 91 THR A O 1
ATOM 715 N N . GLU A 1 92 ? 8.373 5.592 -7.916 1.00 95.62 92 GLU A N 1
ATOM 716 C CA . GLU A 1 92 ? 9.336 4.558 -8.320 1.00 95.62 92 GLU A CA 1
ATOM 717 C C . GLU A 1 92 ? 9.493 4.464 -9.845 1.00 95.62 92 GLU A C 1
ATOM 719 O O . GLU A 1 92 ? 10.597 4.290 -10.362 1.00 95.62 92 GLU A O 1
ATOM 724 N N . TYR A 1 93 ? 8.398 4.612 -10.598 1.00 94.75 93 TYR A N 1
ATOM 725 C CA . TYR A 1 93 ? 8.473 4.647 -12.059 1.00 94.75 93 TYR A CA 1
ATOM 726 C C . TYR A 1 93 ? 9.322 5.823 -12.558 1.00 94.75 93 TYR A C 1
ATOM 728 O O . TYR A 1 93 ? 10.164 5.653 -13.443 1.00 94.75 93 TYR A O 1
ATOM 736 N N . LYS A 1 94 ? 9.107 7.024 -12.004 1.00 95.06 94 LYS A N 1
ATOM 737 C CA . LYS A 1 94 ? 9.872 8.223 -12.371 1.00 95.06 94 LYS A CA 1
ATOM 738 C C . LYS A 1 94 ? 11.342 8.090 -11.980 1.00 95.06 94 LYS A C 1
ATOM 740 O O . LYS A 1 94 ? 12.193 8.451 -12.788 1.00 95.06 94 LYS A O 1
ATOM 745 N N . GLU A 1 95 ? 11.633 7.546 -10.802 1.00 92.88 95 GLU A N 1
ATOM 746 C CA . GLU A 1 95 ? 12.997 7.283 -10.328 1.00 92.88 95 GLU A CA 1
ATOM 747 C C . GLU A 1 95 ? 13.741 6.334 -11.271 1.00 92.88 95 GLU A C 1
ATOM 749 O O . GLU A 1 95 ? 14.813 6.667 -11.781 1.00 92.88 95 GLU A O 1
ATOM 754 N N . ALA A 1 96 ? 13.142 5.188 -11.595 1.00 90.50 96 ALA A N 1
ATOM 755 C CA . ALA A 1 96 ? 13.762 4.218 -12.490 1.00 90.50 96 ALA A CA 1
ATOM 756 C C . ALA A 1 96 ? 13.930 4.759 -13.922 1.00 90.50 96 ALA A C 1
ATOM 758 O O . ALA A 1 96 ? 14.948 4.503 -14.573 1.00 90.50 96 ALA A O 1
ATOM 759 N N . LYS A 1 97 ? 12.968 5.556 -14.404 1.00 88.88 97 LYS A N 1
ATOM 760 C CA . LYS A 1 97 ? 13.063 6.223 -15.707 1.00 88.88 97 LYS A CA 1
ATOM 761 C C . LYS A 1 97 ? 14.171 7.278 -15.738 1.00 88.88 97 LYS A C 1
ATOM 763 O O . LYS A 1 97 ? 14.880 7.369 -16.737 1.00 88.88 97 LYS A O 1
ATOM 768 N N . ALA A 1 98 ? 14.347 8.047 -14.661 1.00 89.88 98 ALA A N 1
ATOM 769 C CA . ALA A 1 98 ? 15.439 9.014 -14.530 1.00 89.88 98 ALA A CA 1
ATOM 770 C C . ALA A 1 98 ? 16.816 8.327 -14.497 1.00 89.88 98 ALA A C 1
ATOM 772 O O . ALA A 1 98 ? 17.774 8.852 -15.056 1.00 89.88 98 ALA A O 1
ATOM 773 N N . GLY A 1 99 ? 16.898 7.119 -13.932 1.00 81.56 99 GLY A N 1
ATOM 774 C CA . GLY A 1 99 ? 18.087 6.260 -13.973 1.00 81.56 99 GLY A CA 1
ATOM 775 C C . GLY A 1 99 ? 18.360 5.582 -15.325 1.00 81.56 99 GLY A C 1
ATOM 776 O O . GLY A 1 99 ? 19.206 4.695 -15.391 1.00 81.56 99 GLY A O 1
ATOM 777 N N . GLY A 1 100 ? 17.638 5.938 -16.396 1.00 77.25 100 GLY A N 1
ATOM 778 C CA . GLY A 1 100 ? 17.854 5.408 -17.749 1.00 77.25 100 GLY A CA 1
ATOM 779 C C . GLY A 1 100 ? 17.292 4.003 -17.993 1.00 77.25 100 GLY A C 1
ATOM 780 O O . GLY A 1 100 ? 17.525 3.422 -19.053 1.00 77.25 100 GLY A O 1
ATOM 781 N N . SER A 1 101 ? 16.535 3.444 -17.044 1.00 77.25 101 SER A N 1
ATOM 782 C CA . SER A 1 101 ? 15.963 2.104 -17.175 1.00 77.25 101 SER A CA 1
ATOM 783 C C . SER A 1 101 ? 14.627 2.131 -17.922 1.00 77.25 101 SER A C 1
ATOM 785 O O . SER A 1 101 ? 13.730 2.919 -17.616 1.00 77.25 101 SER A O 1
ATOM 787 N N . SER A 1 102 ? 14.454 1.216 -18.879 1.00 80.94 102 SER A N 1
ATOM 788 C CA . SER A 1 102 ? 13.148 0.949 -19.494 1.00 80.94 102 SER A CA 1
ATOM 789 C C . SER A 1 102 ? 12.315 0.069 -18.562 1.00 80.94 102 SER A C 1
ATOM 791 O O . SER A 1 102 ? 12.407 -1.157 -18.604 1.00 80.94 102 SER A O 1
ATOM 793 N N . VAL A 1 103 ? 11.522 0.700 -17.694 1.00 83.94 103 VAL A N 1
ATOM 794 C CA . VAL A 1 103 ? 10.673 0.010 -16.710 1.00 83.94 103 VAL A CA 1
ATOM 795 C C . VAL A 1 103 ? 9.189 0.060 -17.059 1.00 83.94 103 VAL A C 1
ATOM 797 O O . VAL A 1 103 ? 8.722 0.955 -17.769 1.00 83.94 103 VAL A O 1
ATOM 800 N N . GLN A 1 104 ? 8.435 -0.896 -16.524 1.00 82.25 104 GLN A N 1
ATOM 801 C CA . GLN A 1 104 ? 6.979 -0.939 -16.590 1.00 82.25 104 GLN A CA 1
ATOM 802 C C . GLN A 1 104 ? 6.388 -0.966 -15.186 1.00 82.25 104 GLN A C 1
ATOM 804 O O . GLN A 1 104 ? 6.871 -1.699 -14.325 1.00 82.25 104 GLN A O 1
ATOM 809 N N . LEU A 1 105 ? 5.308 -0.208 -14.979 1.00 80.38 105 LEU A N 1
ATOM 810 C CA . LEU A 1 105 ? 4.524 -0.294 -13.750 1.00 80.38 105 LEU A CA 1
ATOM 811 C C . LEU A 1 105 ? 4.011 -1.722 -13.585 1.00 80.38 105 LEU A C 1
ATOM 813 O O . LEU A 1 105 ? 3.230 -2.201 -14.413 1.00 80.38 105 LEU A O 1
ATOM 817 N N . TYR A 1 106 ? 4.445 -2.387 -12.517 1.00 82.00 106 TYR A N 1
ATOM 818 C CA . TYR A 1 106 ? 3.949 -3.707 -12.185 1.00 82.00 106 TYR A CA 1
ATOM 819 C C . TYR A 1 106 ? 2.460 -3.621 -11.856 1.00 82.00 106 TYR A C 1
ATOM 821 O O . TYR A 1 106 ? 2.028 -2.837 -11.008 1.00 82.00 106 TYR A O 1
ATOM 829 N N . LYS A 1 107 ? 1.675 -4.446 -12.545 1.00 61.28 107 LYS A N 1
ATOM 830 C CA . LYS A 1 107 ? 0.290 -4.732 -12.196 1.00 61.28 107 LYS A CA 1
ATOM 831 C C . LYS A 1 107 ? 0.255 -6.174 -11.733 1.00 61.28 107 LYS A C 1
ATOM 833 O O . LYS A 1 107 ? 0.685 -7.064 -12.458 1.00 61.28 107 LYS A O 1
ATOM 838 N N . SER A 1 108 ? -0.270 -6.389 -10.540 1.00 56.31 108 SER A N 1
ATOM 839 C CA . SER A 1 108 ? -0.650 -7.712 -10.069 1.00 56.31 108 SER A CA 1
ATOM 840 C C . SER A 1 108 ? -1.773 -8.236 -10.979 1.00 56.31 108 SER A C 1
ATOM 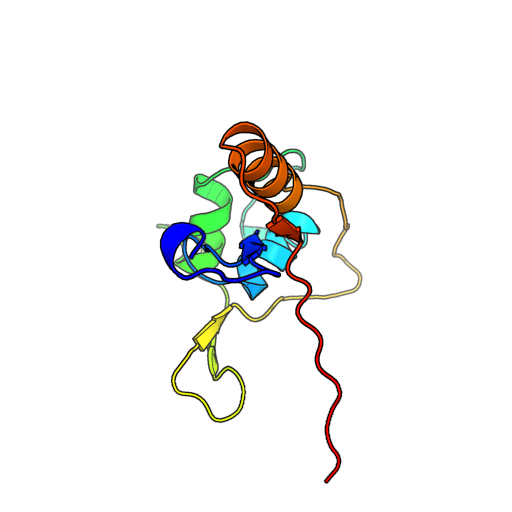842 O O . SER A 1 108 ? -2.925 -7.825 -10.850 1.00 56.31 108 SER A O 1
ATOM 844 N N . VAL A 1 109 ? -1.432 -9.046 -11.990 1.00 47.84 109 VAL A N 1
ATOM 845 C CA . VAL A 1 109 ? -2.402 -9.671 -12.902 1.00 47.84 109 VAL A CA 1
ATOM 846 C C . VAL A 1 109 ? -2.635 -11.094 -12.421 1.00 47.84 109 VAL A C 1
ATOM 848 O O . VAL A 1 109 ? -1.744 -11.931 -12.517 1.00 47.84 109 VAL A O 1
ATOM 851 N N . HIS A 1 110 ? -3.837 -11.373 -11.930 1.00 56.22 110 HIS A N 1
ATOM 852 C CA . HIS A 1 110 ? -4.256 -12.731 -11.605 1.00 56.22 110 HIS A CA 1
ATOM 853 C C . HIS A 1 110 ? -5.337 -13.159 -12.597 1.00 56.22 110 HIS A C 1
ATOM 855 O O . HIS A 1 110 ? -6.518 -12.893 -12.390 1.00 56.22 110 HIS A O 1
ATOM 861 N N . SER A 1 111 ? -4.944 -13.817 -13.692 1.00 39.03 111 SER A N 1
ATOM 862 C CA . SER A 1 111 ? -5.859 -14.752 -14.345 1.00 39.03 111 SER A CA 1
ATOM 863 C C . SER A 1 111 ? -5.911 -15.986 -13.456 1.00 39.03 111 SER A C 1
ATOM 865 O O . SER A 1 111 ? -4.888 -16.653 -13.289 1.00 39.03 111 SER A O 1
ATOM 867 N N . GLN A 1 112 ? -7.070 -16.297 -12.882 1.00 42.09 112 GLN A N 1
ATOM 868 C CA . GLN A 1 112 ? -7.300 -17.649 -12.390 1.00 42.09 112 GLN A CA 1
ATOM 869 C C . GLN A 1 112 ? -7.223 -18.579 -13.605 1.00 42.09 112 GLN A C 1
ATOM 871 O O . GLN A 1 112 ? -8.135 -18.624 -14.428 1.00 42.09 112 GLN A O 1
ATOM 876 N N . ALA A 1 113 ? -6.087 -19.256 -13.770 1.00 38.25 113 ALA A N 1
ATOM 877 C CA . ALA A 1 113 ? -6.049 -20.482 -14.545 1.00 38.25 113 ALA A CA 1
ATOM 878 C C . ALA A 1 113 ? -6.936 -21.482 -13.792 1.00 38.25 113 ALA A C 1
ATOM 880 O O . ALA A 1 113 ? -6.770 -21.662 -12.587 1.00 38.25 113 ALA A O 1
ATOM 881 N N . GLY A 1 114 ? -7.940 -22.007 -14.491 1.00 42.75 114 GLY A N 1
ATOM 882 C CA . GLY A 1 114 ? -9.064 -22.710 -13.889 1.00 42.75 114 GLY A CA 1
ATOM 883 C C . GLY A 1 114 ? -8.687 -23.923 -13.046 1.00 42.75 114 GLY A C 1
ATOM 884 O O . GLY A 1 114 ? -7.805 -24.695 -13.422 1.00 42.75 114 GLY A O 1
ATOM 885 N N . ILE A 1 115 ? -9.448 -24.083 -11.962 1.00 38.97 115 ILE A N 1
ATOM 886 C CA . ILE A 1 115 ? -10.021 -25.338 -11.461 1.00 38.97 115 ILE A CA 1
ATOM 887 C C . ILE A 1 115 ? -11.433 -24.995 -10.983 1.00 38.97 115 ILE A C 1
ATOM 889 O O . ILE A 1 115 ? -11.570 -23.936 -10.329 1.00 38.97 115 ILE A O 1
#

Organism: NCBI:txid360622